Protein AF-A0A953MPX4-F1 (afdb_monomer)

pLDDT: mean 93.19, std 7.02, range [49.5, 97.69]

Nearest PDB structures (foldseek):
  7xad-assembly1_C  TM=4.394E-01  e=4.307E+00  chemical production metagenome
  3onl-assembly1_C  TM=4.499E-01  e=8.367E+00  Saccharomyces cerevisiae

Mean predicted aligned error: 4.02 Å

Radius of gyration: 15.83 Å; Cα contacts (8 Å, |Δi|>4): 18; chains: 1; bounding box: 38×25×44 Å

Secondary structure (DSSP, 8-state):
-HHHHHHHHHHHHHHHHHHHHHHHHHS-TTTHHHHHHHHHHHHHHHHHHHHHHHHHHHHHHHHHHHHHHHHHHHHHHHHHHHTSPP--

Sequence (88 aa):
IIFTIVIWTFGEMIFFPASAALAAELAPTKRRGEYMGYFQMIFSGSFALGPWLGTIVYQNYGAVILWTGCFFAGLISLVGVLNIPEKN

Structure (mmCIF, N/CA/C/O backbone):
data_AF-A0A953MPX4-F1
#
_entry.id   AF-A0A953MPX4-F1
#
loop_
_atom_site.group_PDB
_atom_site.id
_atom_site.type_symbol
_atom_site.label_atom_id
_atom_site.label_alt_id
_atom_site.label_comp_id
_atom_site.label_asym_id
_atom_site.label_entity_id
_atom_site.label_seq_id
_atom_site.pdbx_PDB_ins_code
_atom_site.Cartn_x
_atom_site.Cartn_y
_atom_site.Cartn_z
_atom_site.occupancy
_atom_site.B_iso_or_equiv
_atom_site.auth_seq_id
_atom_site.auth_comp_id
_atom_site.auth_asym_id
_atom_site.auth_atom_id
_atom_site.pdbx_PDB_model_num
ATOM 1 N N . ILE A 1 1 ? -5.159 1.222 -21.939 1.00 87.00 1 ILE A N 1
ATOM 2 C CA . ILE A 1 1 ? -5.322 2.422 -21.079 1.00 87.00 1 ILE A CA 1
ATOM 3 C C . ILE A 1 1 ? -6.743 2.509 -20.528 1.00 87.00 1 ILE A C 1
ATOM 5 O O . ILE A 1 1 ? -6.887 2.241 -19.349 1.00 87.00 1 ILE A O 1
ATOM 9 N N . ILE A 1 2 ? -7.787 2.769 -21.333 1.00 95.75 2 ILE A N 1
ATOM 10 C CA . ILE A 1 2 ? -9.181 2.867 -20.829 1.00 95.75 2 ILE A CA 1
ATOM 11 C C . ILE A 1 2 ? -9.595 1.619 -20.040 1.00 95.75 2 ILE A C 1
ATOM 13 O O . ILE A 1 2 ? -10.037 1.731 -18.906 1.00 95.75 2 ILE A O 1
ATOM 17 N N . PHE A 1 3 ? -9.372 0.429 -20.601 1.00 95.44 3 PHE A N 1
ATOM 18 C CA . PHE A 1 3 ? -9.675 -0.834 -19.922 1.00 95.44 3 PHE A CA 1
ATOM 19 C C . PHE A 1 3 ? -8.957 -0.978 -18.570 1.00 95.44 3 PHE A C 1
ATOM 21 O O . PHE A 1 3 ? -9.570 -1.344 -17.575 1.00 95.44 3 PHE A O 1
ATOM 28 N N . THR A 1 4 ? -7.671 -0.623 -18.518 1.00 92.94 4 THR A N 1
ATOM 29 C CA . THR A 1 4 ? -6.863 -0.645 -17.290 1.00 92.94 4 THR A CA 1
ATOM 30 C C . THR A 1 4 ? -7.402 0.323 -16.239 1.00 92.94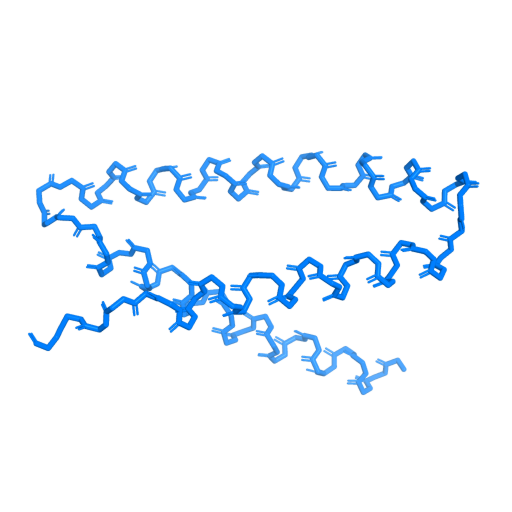 4 THR A C 1
ATOM 32 O O . THR A 1 4 ? -7.482 -0.041 -15.072 1.00 92.94 4 THR A O 1
ATOM 35 N N . ILE A 1 5 ? -7.803 1.529 -16.653 1.00 95.50 5 ILE A N 1
ATOM 36 C CA . ILE A 1 5 ? -8.394 2.534 -15.761 1.00 95.50 5 ILE A CA 1
ATOM 37 C C . ILE A 1 5 ? -9.719 2.018 -15.208 1.00 95.50 5 ILE A C 1
ATOM 39 O O . ILE A 1 5 ? -9.911 2.047 -14.003 1.00 95.50 5 ILE A O 1
ATOM 43 N N . VAL A 1 6 ? -10.596 1.479 -16.061 1.00 97.00 6 VAL A N 1
ATOM 44 C CA . VAL A 1 6 ? -11.879 0.908 -15.627 1.00 97.00 6 VAL A CA 1
ATOM 45 C C . VAL A 1 6 ? -11.657 -0.192 -14.590 1.00 97.00 6 VAL A C 1
ATOM 47 O O . VAL A 1 6 ? -12.251 -0.137 -13.518 1.00 97.00 6 VAL A O 1
ATOM 50 N N . ILE A 1 7 ? -10.769 -1.152 -14.867 1.00 95.31 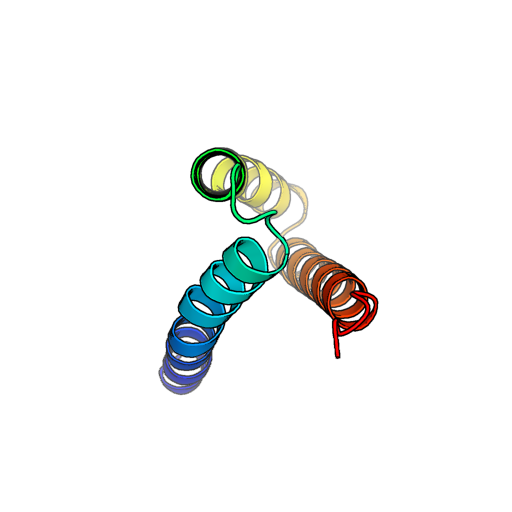7 ILE A N 1
ATOM 51 C CA . ILE A 1 7 ? -10.455 -2.226 -13.914 1.00 95.31 7 ILE A CA 1
ATOM 52 C C . ILE A 1 7 ? -9.964 -1.653 -12.587 1.00 95.31 7 ILE A C 1
ATOM 54 O O . ILE A 1 7 ? -10.454 -2.053 -11.533 1.00 95.31 7 ILE A O 1
ATOM 58 N N . TRP A 1 8 ? -9.005 -0.727 -12.631 1.00 92.69 8 TRP A N 1
ATOM 59 C CA . TRP A 1 8 ? -8.407 -0.196 -11.415 1.00 92.69 8 TRP A CA 1
ATOM 60 C C . TRP A 1 8 ? -9.406 0.637 -10.604 1.00 92.69 8 TRP A C 1
ATOM 62 O O . TRP A 1 8 ? -9.550 0.398 -9.412 1.00 92.69 8 TRP A O 1
ATOM 72 N N . THR A 1 9 ? -10.183 1.512 -11.246 1.00 95.50 9 THR A N 1
ATOM 73 C CA . THR A 1 9 ? -11.187 2.352 -10.579 1.00 95.50 9 THR A CA 1
ATOM 74 C C . THR A 1 9 ? -12.297 1.530 -9.930 1.00 95.50 9 THR A C 1
ATOM 76 O O . THR A 1 9 ? -12.620 1.755 -8.766 1.00 95.50 9 THR A O 1
ATOM 79 N N . PHE A 1 10 ? -12.874 0.553 -10.637 1.00 96.62 10 PHE A N 1
ATOM 80 C CA . PHE A 1 10 ? -13.881 -0.324 -10.029 1.00 96.62 10 PHE A CA 1
ATOM 81 C C . PHE A 1 10 ? -13.278 -1.172 -8.905 1.00 96.62 10 PHE A C 1
ATOM 83 O O . PHE A 1 10 ? -13.917 -1.359 -7.870 1.00 96.62 10 PHE A O 1
ATOM 90 N N . GLY A 1 11 ? -12.038 -1.639 -9.078 1.00 93.62 11 GLY A N 1
ATOM 91 C CA . GLY A 1 11 ? -11.295 -2.334 -8.031 1.00 93.62 11 GLY A CA 1
ATOM 92 C C . GLY A 1 11 ? -11.156 -1.488 -6.765 1.00 93.62 11 GLY A C 1
ATOM 93 O O . GLY A 1 11 ? -11.489 -1.958 -5.682 1.00 93.62 11 GLY A O 1
ATOM 94 N N . GLU A 1 12 ? -10.746 -0.226 -6.894 1.00 94.50 12 GLU A N 1
ATOM 95 C CA . GLU A 1 12 ? -10.630 0.715 -5.774 1.00 94.50 12 GLU A CA 1
ATOM 96 C C . GLU A 1 12 ? -11.981 0.988 -5.104 1.00 94.50 12 GLU A C 1
ATOM 98 O O . GLU A 1 12 ? -12.081 0.933 -3.877 1.00 94.50 12 GLU A O 1
ATOM 103 N N . MET A 1 13 ? -13.035 1.219 -5.892 1.00 96.50 13 MET A N 1
ATOM 104 C CA . MET A 1 13 ? -14.388 1.469 -5.380 1.00 96.50 13 MET A CA 1
ATOM 105 C C . MET A 1 13 ? -14.935 0.312 -4.541 1.00 96.50 13 MET A C 1
ATOM 107 O O . MET A 1 13 ? -15.725 0.550 -3.633 1.00 96.50 13 MET A O 1
ATOM 111 N N . ILE A 1 14 ? -14.524 -0.924 -4.824 1.00 94.56 14 ILE A N 1
ATOM 112 C CA . ILE A 1 14 ? -14.893 -2.101 -4.030 1.00 94.56 14 ILE A CA 1
ATOM 113 C C . ILE A 1 14 ? -13.946 -2.250 -2.831 1.00 94.56 14 ILE A C 1
ATOM 115 O O . ILE A 1 14 ? -14.388 -2.467 -1.703 1.00 94.56 14 ILE A O 1
ATOM 119 N N . PHE A 1 15 ? -12.641 -2.107 -3.061 1.00 92.69 15 PHE A N 1
ATOM 120 C CA . PHE A 1 15 ? -11.598 -2.366 -2.072 1.00 92.69 15 PHE A CA 1
ATOM 121 C C . PHE A 1 15 ? -11.631 -1.398 -0.881 1.00 92.69 15 PHE A C 1
ATOM 123 O O . PHE A 1 15 ? -11.532 -1.829 0.270 1.00 92.69 15 PHE A O 1
ATOM 130 N N . PHE A 1 16 ? -11.788 -0.096 -1.124 1.00 93.25 16 PHE A N 1
ATOM 131 C CA . PHE A 1 16 ? -11.766 0.913 -0.061 1.00 93.25 16 PHE A CA 1
ATOM 132 C C . PHE A 1 16 ? -12.890 0.751 0.977 1.00 93.25 16 PHE A C 1
ATOM 134 O O . PHE A 1 16 ? -12.575 0.662 2.166 1.00 93.25 16 PHE A O 1
ATOM 141 N N . PRO A 1 17 ? -14.181 0.672 0.600 1.00 93.94 17 PRO A N 1
ATOM 142 C CA . PRO A 1 17 ? -15.240 0.477 1.586 1.00 93.94 17 PRO A CA 1
ATOM 143 C C . PRO A 1 17 ? -15.167 -0.902 2.252 1.00 93.94 17 PRO A C 1
ATOM 145 O O . PRO A 1 17 ? -15.381 -0.991 3.460 1.00 93.94 17 PRO A O 1
ATOM 148 N N . ALA A 1 18 ? -14.814 -1.961 1.511 1.00 93.12 18 ALA A N 1
ATOM 149 C CA . ALA A 1 18 ? -14.700 -3.309 2.070 1.00 93.12 18 ALA A CA 1
ATOM 150 C C . ALA A 1 18 ? -13.583 -3.414 3.122 1.00 93.12 18 ALA A C 1
ATOM 152 O O . ALA A 1 18 ? -13.797 -3.968 4.198 1.00 93.12 18 ALA A O 1
ATOM 153 N N . SER A 1 19 ? -12.407 -2.839 2.851 1.00 93.25 19 SER A N 1
ATOM 154 C CA . SER A 1 19 ? -11.282 -2.841 3.798 1.00 93.25 19 SER A CA 1
ATOM 155 C C . SER A 1 19 ? -11.587 -2.048 5.073 1.00 93.25 19 SER A C 1
ATOM 157 O O . SER A 1 19 ? -11.283 -2.514 6.172 1.00 93.25 19 SER A O 1
ATOM 159 N N . ALA A 1 20 ? -12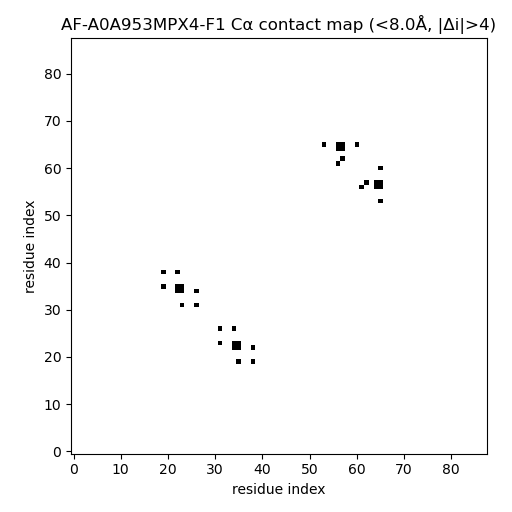.244 -0.891 4.950 1.00 93.38 20 ALA A N 1
ATOM 160 C CA . ALA A 1 20 ? -12.668 -0.095 6.098 1.00 93.38 20 ALA A CA 1
ATOM 161 C C . ALA A 1 20 ? -13.735 -0.812 6.948 1.00 93.38 20 ALA A C 1
ATOM 163 O O . ALA A 1 20 ? -13.662 -0.782 8.178 1.00 93.38 20 ALA A O 1
ATOM 164 N N . ALA A 1 21 ? -14.702 -1.482 6.310 1.00 92.75 21 ALA A N 1
ATOM 165 C CA . ALA A 1 21 ? -15.720 -2.274 7.000 1.00 92.75 21 ALA A CA 1
ATOM 166 C C . ALA A 1 21 ? -15.095 -3.450 7.765 1.00 92.75 21 ALA A C 1
ATOM 168 O O . ALA A 1 21 ? -15.330 -3.590 8.965 1.00 92.75 21 ALA A O 1
ATOM 169 N N . LEU A 1 22 ? -14.217 -4.216 7.111 1.00 91.75 22 LEU A N 1
ATOM 170 C CA . LEU A 1 22 ? -13.498 -5.334 7.724 1.00 91.75 22 LEU A CA 1
ATOM 171 C C . LEU A 1 22 ? -12.694 -4.889 8.957 1.00 91.75 22 LEU A C 1
ATOM 173 O O . LEU A 1 22 ? -12.749 -5.527 10.008 1.00 91.75 22 LEU A O 1
ATOM 177 N N . ALA A 1 23 ? -11.985 -3.759 8.865 1.00 91.94 23 ALA A N 1
ATOM 178 C CA . ALA A 1 23 ? -11.240 -3.201 9.993 1.00 91.94 23 ALA A CA 1
ATOM 179 C C . ALA A 1 23 ? -12.156 -2.828 11.177 1.00 91.94 23 ALA A C 1
ATOM 181 O O . ALA A 1 23 ? -11.803 -3.057 12.337 1.00 91.94 23 ALA A O 1
ATOM 182 N N . ALA A 1 24 ? -13.345 -2.285 10.901 1.00 92.12 24 ALA A N 1
ATOM 183 C CA . ALA A 1 24 ? -14.322 -1.917 11.923 1.00 92.12 24 ALA A CA 1
ATOM 184 C C . ALA A 1 24 ? -15.029 -3.131 12.559 1.00 92.12 24 ALA A C 1
ATOM 186 O O . ALA A 1 24 ? -15.385 -3.086 13.744 1.00 92.12 24 ALA A O 1
ATOM 187 N N . GLU A 1 25 ? -15.237 -4.204 11.795 1.00 91.12 25 GLU A N 1
ATOM 188 C CA . GLU A 1 25 ? -15.843 -5.459 12.259 1.00 91.12 25 GLU A CA 1
ATOM 189 C C . GLU A 1 25 ? -14.902 -6.267 13.152 1.00 91.12 25 GLU A C 1
ATOM 191 O O . GLU A 1 25 ? -15.323 -6.761 14.201 1.00 91.12 25 GLU A O 1
ATOM 196 N N . LEU A 1 26 ? -13.619 -6.331 12.789 1.00 89.25 26 LEU A N 1
ATOM 197 C CA . LEU A 1 26 ? -12.576 -6.970 13.596 1.00 89.25 26 LEU A CA 1
ATOM 198 C C . LEU A 1 26 ? -12.347 -6.249 14.932 1.00 89.25 26 LEU A C 1
ATOM 200 O O . LEU A 1 26 ? -11.905 -6.854 15.912 1.00 89.25 26 LEU A O 1
ATOM 204 N N . ALA A 1 27 ? -12.650 -4.953 14.991 1.00 89.56 27 ALA A N 1
ATOM 205 C CA . ALA A 1 27 ? -12.414 -4.141 16.168 1.00 89.56 27 ALA A CA 1
ATOM 206 C C . ALA A 1 27 ? -13.449 -4.398 17.2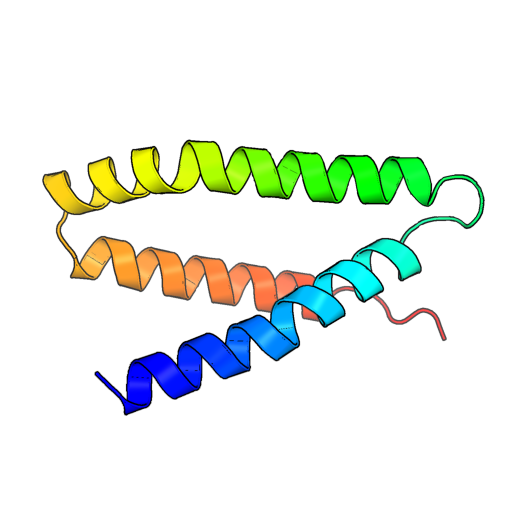90 1.00 89.56 27 ALA A C 1
ATOM 208 O O . ALA A 1 27 ? -14.664 -4.330 17.063 1.00 89.56 27 ALA A O 1
ATOM 209 N N . PRO A 1 28 ? -13.007 -4.592 18.551 1.00 88.38 28 PRO A N 1
ATOM 210 C CA . PRO A 1 28 ? -13.903 -4.681 19.702 1.00 88.38 28 PRO A CA 1
ATOM 211 C C . PRO A 1 28 ? -14.766 -3.421 19.848 1.00 88.38 28 PRO A C 1
ATOM 213 O O . PRO A 1 28 ? -14.257 -2.307 19.727 1.00 88.38 28 PRO A O 1
ATOM 216 N N . THR A 1 29 ? -16.045 -3.570 20.210 1.00 87.50 29 THR A N 1
ATOM 217 C CA . THR A 1 29 ? -17.036 -2.472 20.236 1.00 87.50 29 THR A CA 1
ATOM 218 C C . THR A 1 29 ? -16.563 -1.222 20.987 1.00 87.50 29 THR A C 1
ATOM 220 O O . THR A 1 29 ? -16.800 -0.108 20.535 1.00 87.50 29 THR A O 1
ATOM 223 N N . LYS A 1 30 ? -15.843 -1.390 22.106 1.00 91.00 30 LYS A N 1
ATOM 224 C CA . LYS A 1 30 ? -15.330 -0.279 22.931 1.00 91.00 30 LYS A CA 1
ATOM 225 C C . LYS A 1 30 ? -14.063 0.397 22.382 1.00 91.00 30 LYS A C 1
ATOM 227 O O . LYS A 1 30 ? -13.715 1.470 22.856 1.00 91.00 30 LYS A O 1
ATOM 232 N N . ARG A 1 31 ? -13.362 -0.220 21.423 1.00 92.00 31 ARG A N 1
ATOM 233 C CA . ARG A 1 31 ? -12.062 0.240 20.888 1.00 92.00 31 ARG A CA 1
ATOM 234 C C . ARG A 1 31 ? -12.080 0.466 19.372 1.00 92.00 31 ARG A C 1
ATOM 236 O O . ARG A 1 31 ? -11.029 0.662 18.774 1.00 92.00 31 ARG A O 1
ATOM 243 N N . ARG A 1 32 ? -13.260 0.494 18.739 1.00 91.44 32 ARG A N 1
ATOM 244 C CA . ARG A 1 32 ? -13.406 0.733 17.289 1.00 91.44 32 ARG A CA 1
ATOM 245 C C . ARG A 1 32 ? -12.700 2.001 16.810 1.00 91.44 32 ARG A C 1
ATOM 247 O O . ARG A 1 32 ? -12.029 1.962 15.787 1.00 91.44 32 ARG A O 1
ATOM 254 N N . GLY A 1 33 ? -12.799 3.095 17.568 1.00 93.25 33 GLY A N 1
ATOM 255 C CA . GLY A 1 33 ? -12.125 4.352 17.223 1.00 93.25 33 GLY A CA 1
ATOM 256 C C . GLY A 1 33 ? -10.597 4.233 17.187 1.00 93.25 33 GLY A C 1
ATOM 257 O O . GLY A 1 33 ? -9.965 4.771 16.286 1.00 93.25 33 GLY A O 1
ATOM 258 N N . GLU A 1 34 ? -10.010 3.474 18.115 1.00 94.31 34 GLU A N 1
ATOM 259 C CA . GLU A 1 34 ? -8.563 3.221 18.171 1.00 94.31 34 GLU A CA 1
ATOM 260 C C . GLU A 1 34 ? -8.098 2.386 16.967 1.00 94.31 34 GLU A C 1
ATOM 262 O O . GLU A 1 34 ? -7.132 2.746 16.300 1.00 94.31 34 GLU A O 1
ATOM 267 N N . TYR A 1 35 ? -8.837 1.326 16.624 1.00 94.50 35 TYR A N 1
ATOM 268 C CA . TYR A 1 35 ? -8.541 0.468 15.469 1.00 94.50 35 TYR A CA 1
ATOM 269 C C . TYR A 1 35 ? -8.652 1.221 14.140 1.00 94.50 35 TYR A C 1
ATOM 271 O O . TYR A 1 35 ? -7.774 1.095 13.289 1.00 94.50 35 TYR A O 1
ATOM 279 N N . MET A 1 36 ? -9.687 2.051 13.975 1.00 95.62 36 MET A N 1
ATOM 280 C CA . MET A 1 36 ? -9.817 2.906 12.791 1.00 95.62 36 MET A CA 1
ATOM 281 C C . MET A 1 36 ? -8.715 3.972 12.739 1.00 95.62 36 MET A C 1
ATOM 283 O O . MET A 1 36 ? -8.232 4.301 11.658 1.00 95.62 36 MET A O 1
ATOM 287 N N . GLY A 1 37 ? -8.257 4.464 13.895 1.00 96.06 37 GLY A N 1
ATOM 288 C CA . GLY A 1 37 ? -7.071 5.314 13.990 1.00 96.06 37 GLY A CA 1
ATOM 289 C C . GLY A 1 37 ? -5.810 4.612 13.479 1.00 96.06 37 GLY A C 1
ATOM 290 O O . GLY A 1 37 ? -5.089 5.174 12.655 1.00 96.06 37 GLY A O 1
ATOM 291 N N . TYR A 1 38 ? -5.572 3.363 13.892 1.00 95.69 38 TYR A N 1
ATOM 292 C CA . TYR A 1 38 ? -4.453 2.563 13.383 1.00 95.69 38 TYR A CA 1
ATOM 293 C C . TYR A 1 38 ? -4.566 2.275 11.886 1.00 95.69 38 TYR A C 1
ATOM 295 O O . TYR A 1 38 ? -3.572 2.412 11.174 1.00 95.69 38 TYR A O 1
ATOM 303 N N . PHE A 1 39 ? -5.761 1.941 11.395 1.00 95.00 39 PHE A N 1
ATOM 304 C CA . PHE A 1 39 ? -6.011 1.751 9.966 1.00 95.00 39 PHE A CA 1
ATOM 305 C C . PHE A 1 39 ? -5.597 2.993 9.162 1.00 95.00 39 PHE A C 1
ATOM 307 O O . PHE A 1 39 ? -4.811 2.887 8.220 1.00 95.00 39 PHE A O 1
ATOM 314 N N . GLN A 1 40 ? -6.020 4.185 9.595 1.00 96.50 40 GLN A N 1
ATOM 315 C CA . GLN A 1 40 ? -5.665 5.435 8.919 1.00 96.50 40 GLN A CA 1
ATOM 316 C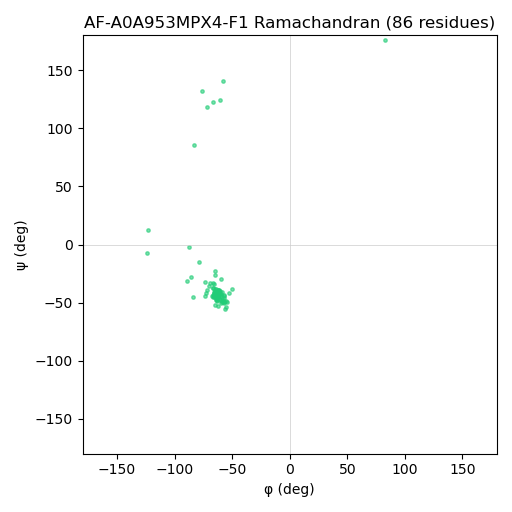 C . GLN A 1 40 ? -4.185 5.803 9.055 1.00 96.50 40 GLN A C 1
ATOM 318 O O . GLN A 1 40 ? -3.602 6.358 8.119 1.00 96.50 40 GLN A O 1
ATOM 323 N N . MET A 1 41 ? -3.549 5.467 10.179 1.00 97.44 41 MET A N 1
ATOM 324 C CA . MET A 1 41 ? -2.111 5.660 10.370 1.00 97.44 41 MET A CA 1
ATOM 325 C C . MET A 1 41 ? -1.303 4.808 9.385 1.00 97.44 41 MET A C 1
ATOM 327 O O . MET A 1 41 ? -0.398 5.322 8.729 1.00 97.44 41 MET A O 1
ATOM 331 N N . ILE A 1 42 ? -1.653 3.526 9.236 1.00 95.88 42 ILE A N 1
ATOM 332 C CA . ILE A 1 42 ? -1.002 2.615 8.284 1.00 95.88 42 ILE A CA 1
ATOM 333 C C . ILE A 1 42 ? -1.256 3.073 6.848 1.00 95.88 42 ILE A C 1
ATOM 335 O O . ILE A 1 42 ? -0.325 3.092 6.042 1.00 95.88 42 ILE A O 1
ATOM 339 N N . PHE A 1 43 ? -2.486 3.483 6.530 1.00 95.62 43 PHE A N 1
ATOM 340 C CA . PHE A 1 43 ? -2.831 4.000 5.208 1.00 95.62 43 PHE A CA 1
ATOM 341 C C . PHE A 1 43 ? -1.984 5.228 4.843 1.00 95.62 43 PHE A C 1
ATOM 343 O O . PHE A 1 43 ? -1.334 5.253 3.798 1.00 95.62 43 PHE A O 1
ATOM 350 N N . SER A 1 44 ? -1.904 6.202 5.752 1.00 97.12 44 SER A N 1
ATOM 351 C CA . SER A 1 44 ? -1.102 7.419 5.577 1.00 97.12 44 SER A CA 1
ATOM 352 C C . SER A 1 44 ? 0.391 7.106 5.461 1.00 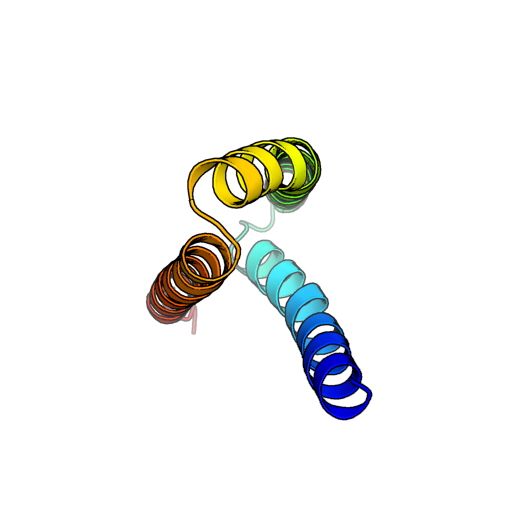97.12 44 SER A C 1
ATOM 354 O O . SER A 1 44 ? 1.074 7.639 4.587 1.00 97.12 44 SER A O 1
ATOM 356 N N . GLY A 1 45 ? 0.899 6.197 6.299 1.00 97.62 45 GLY A N 1
ATOM 357 C CA . GLY A 1 45 ? 2.288 5.740 6.237 1.00 97.62 45 GLY A CA 1
ATOM 358 C C . GLY A 1 45 ? 2.620 5.053 4.911 1.00 97.62 45 GLY A C 1
ATOM 359 O O . GLY A 1 45 ? 3.671 5.309 4.326 1.00 97.62 45 GLY A O 1
ATOM 360 N N . SER A 1 46 ? 1.696 4.247 4.388 1.00 95.19 46 SER A N 1
ATOM 361 C CA . SER A 1 46 ? 1.839 3.583 3.088 1.00 95.19 46 SER A CA 1
ATOM 362 C C . SER A 1 46 ? 1.861 4.593 1.940 1.00 95.19 46 SER A C 1
ATOM 364 O O . SER A 1 46 ? 2.697 4.483 1.047 1.00 95.19 46 SER A O 1
ATOM 366 N N . PHE A 1 47 ? 1.006 5.619 1.989 1.00 95.50 47 PHE A N 1
ATOM 367 C CA . PHE A 1 47 ? 0.995 6.708 1.006 1.00 95.50 47 PHE A CA 1
ATOM 368 C C . PHE A 1 47 ? 2.271 7.559 1.040 1.00 95.50 47 PHE A C 1
ATOM 370 O O . PHE A 1 47 ? 2.725 8.021 -0.004 1.00 95.50 47 PHE A O 1
ATOM 377 N N . ALA A 1 48 ? 2.873 7.743 2.218 1.00 96.94 48 ALA A N 1
ATOM 378 C CA . ALA A 1 48 ? 4.127 8.476 2.367 1.00 96.94 48 ALA A CA 1
ATOM 379 C C . ALA A 1 48 ? 5.340 7.676 1.858 1.00 96.94 48 ALA A C 1
ATOM 381 O O . ALA A 1 48 ? 6.193 8.215 1.154 1.00 96.94 48 ALA A O 1
ATOM 382 N N . LEU A 1 49 ? 5.422 6.386 2.200 1.00 97.06 49 LEU A N 1
ATOM 383 C CA . LEU A 1 49 ? 6.577 5.541 1.876 1.00 97.06 49 LEU A CA 1
ATOM 384 C C . LEU A 1 49 ? 6.498 4.907 0.481 1.00 97.06 49 LEU A C 1
ATOM 386 O O . LEU A 1 49 ? 7.533 4.646 -0.132 1.00 97.06 49 LEU A O 1
ATOM 390 N N . GLY A 1 50 ? 5.289 4.675 -0.031 1.00 95.69 50 GLY A N 1
ATOM 391 C CA . GLY A 1 50 ? 5.037 3.987 -1.296 1.00 95.69 50 GLY A CA 1
ATOM 392 C C . GLY A 1 50 ? 5.753 4.617 -2.494 1.00 95.69 50 GLY A C 1
ATOM 393 O O . GLY A 1 50 ? 6.507 3.910 -3.164 1.00 95.69 50 GLY A O 1
ATOM 394 N N . PRO A 1 51 ? 5.603 5.932 -2.757 1.00 96.19 51 PRO A N 1
ATOM 395 C CA . PRO A 1 51 ? 6.285 6.593 -3.867 1.00 96.19 51 PRO A CA 1
ATOM 396 C C . PRO A 1 51 ? 7.807 6.549 -3.743 1.00 96.19 51 PRO A C 1
ATOM 398 O O . PRO A 1 51 ? 8.493 6.338 -4.741 1.00 96.19 51 PRO A O 1
ATOM 401 N N . TRP A 1 52 ? 8.346 6.715 -2.532 1.00 96.50 52 TRP A N 1
ATOM 402 C CA . TRP A 1 52 ? 9.789 6.696 -2.301 1.00 96.50 52 TRP A CA 1
ATOM 403 C C . TRP A 1 52 ? 10.387 5.316 -2.601 1.00 96.50 52 TRP A C 1
ATOM 405 O O . TRP A 1 52 ? 11.291 5.204 -3.431 1.00 96.50 52 TRP A O 1
ATOM 415 N N . LEU A 1 53 ? 9.824 4.256 -2.013 1.00 96.50 53 LEU A N 1
ATOM 416 C CA . LEU A 1 53 ? 10.256 2.878 -2.263 1.00 96.50 53 LEU A CA 1
ATOM 417 C C . LEU A 1 53 ? 10.023 2.465 -3.721 1.00 96.50 53 LEU A C 1
ATOM 419 O O . LEU A 1 53 ? 10.915 1.907 -4.358 1.00 96.50 53 LEU A O 1
ATOM 423 N N . GLY A 1 54 ? 8.851 2.785 -4.272 1.00 96.31 54 GLY A N 1
ATOM 424 C CA . GLY A 1 54 ? 8.500 2.475 -5.654 1.00 96.31 54 GLY A CA 1
ATOM 425 C C . GLY A 1 54 ? 9.442 3.142 -6.654 1.00 96.31 54 GLY A C 1
ATOM 426 O O . GLY A 1 54 ? 9.891 2.492 -7.594 1.00 96.31 54 GLY A O 1
ATOM 427 N N . THR A 1 55 ? 9.816 4.402 -6.416 1.00 96.94 55 THR A N 1
ATOM 428 C CA . THR A 1 55 ? 10.761 5.136 -7.271 1.00 96.94 55 THR A CA 1
ATOM 429 C C . THR A 1 55 ? 12.162 4.537 -7.203 1.00 96.94 55 THR A C 1
ATOM 431 O O . THR A 1 55 ? 12.777 4.338 -8.248 1.00 96.94 55 THR A O 1
ATOM 434 N N . ILE A 1 56 ? 12.658 4.189 -6.008 1.00 97.62 56 ILE A N 1
ATOM 435 C CA . ILE A 1 56 ? 13.967 3.533 -5.849 1.00 97.62 56 ILE A CA 1
ATOM 436 C C . ILE A 1 56 ? 14.004 2.215 -6.627 1.00 97.62 56 ILE A C 1
ATOM 438 O O . ILE A 1 56 ? 14.962 1.957 -7.359 1.00 97.62 56 ILE A O 1
ATOM 442 N N . VAL A 1 57 ? 12.965 1.384 -6.503 1.00 97.56 57 VAL A N 1
ATOM 443 C CA . VAL A 1 57 ? 12.901 0.104 -7.220 1.00 97.56 57 VAL A CA 1
ATOM 444 C C . VAL A 1 57 ? 12.807 0.336 -8.726 1.00 97.56 57 VAL A C 1
ATOM 446 O O . VAL A 1 57 ? 13.547 -0.284 -9.486 1.00 97.56 57 VAL A O 1
ATOM 449 N N . TYR A 1 58 ? 11.962 1.272 -9.160 1.00 97.69 58 TYR A N 1
ATOM 450 C CA . TYR A 1 58 ? 11.796 1.601 -10.572 1.00 97.69 58 TYR A CA 1
ATOM 451 C C . TYR A 1 58 ? 13.100 2.074 -11.221 1.00 97.69 58 TYR A C 1
ATOM 453 O O . TYR A 1 58 ? 13.433 1.635 -12.318 1.00 97.69 58 TYR A O 1
ATOM 461 N N . GLN A 1 59 ? 13.850 2.951 -10.550 1.00 97.62 59 GLN A N 1
ATOM 462 C CA . GLN A 1 59 ? 15.080 3.532 -11.089 1.00 97.62 59 GLN A CA 1
ATOM 463 C C . GLN A 1 59 ? 16.233 2.526 -11.160 1.00 97.62 59 GLN A C 1
ATOM 465 O O . GLN A 1 59 ? 16.983 2.543 -12.131 1.00 97.62 59 GLN A O 1
ATOM 470 N N . ASN A 1 60 ? 16.377 1.652 -10.159 1.00 97.62 60 ASN A N 1
ATOM 471 C CA . ASN A 1 60 ? 17.508 0.719 -10.087 1.00 97.62 60 ASN A CA 1
ATOM 472 C C . ASN A 1 60 ? 17.244 -0.619 -10.794 1.00 97.62 60 ASN A C 1
ATOM 474 O O . ASN A 1 60 ? 18.175 -1.230 -11.312 1.00 97.62 60 ASN A O 1
ATOM 478 N N . TYR A 1 61 ? 15.991 -1.083 -10.815 1.00 96.25 61 TYR A N 1
ATOM 479 C CA . TYR A 1 61 ? 15.620 -2.430 -11.271 1.00 96.25 61 TYR A CA 1
ATOM 480 C C . TYR A 1 61 ? 14.571 -2.430 -12.398 1.00 96.25 61 TYR A C 1
ATOM 482 O O . TYR A 1 61 ? 14.289 -3.472 -12.990 1.00 96.25 61 TYR A O 1
ATOM 490 N N . GLY A 1 62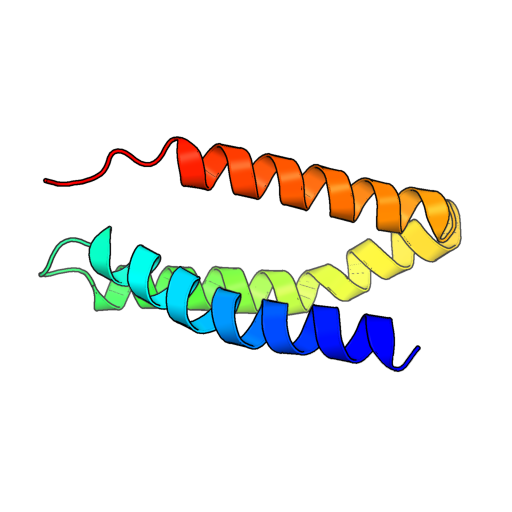 ? 14.009 -1.268 -12.738 1.00 96.56 62 GLY A N 1
ATOM 491 C CA . GLY A 1 62 ? 13.063 -1.109 -13.838 1.00 96.56 62 GLY A CA 1
ATOM 492 C C . GLY A 1 62 ? 11.612 -1.466 -13.497 1.00 96.56 62 GLY A C 1
ATOM 493 O O . GLY A 1 62 ? 11.268 -1.933 -12.410 1.00 96.56 62 GLY A O 1
ATOM 494 N N . ALA A 1 63 ? 10.736 -1.240 -14.479 1.00 96.00 63 ALA A N 1
ATOM 495 C CA . ALA A 1 63 ? 9.288 -1.368 -14.323 1.00 96.00 63 ALA A CA 1
ATOM 496 C C . ALA A 1 63 ? 8.829 -2.807 -14.042 1.00 96.00 63 ALA A C 1
ATOM 498 O O . ALA A 1 63 ? 7.937 -3.016 -13.225 1.00 96.00 63 ALA A O 1
ATOM 499 N N . VAL A 1 64 ? 9.428 -3.798 -14.714 1.00 97.25 64 VAL A N 1
ATOM 500 C CA . VAL A 1 64 ? 8.992 -5.202 -14.610 1.00 97.25 64 VAL A CA 1
ATOM 501 C C . VAL A 1 64 ? 9.102 -5.685 -13.167 1.00 97.25 64 VAL A C 1
ATOM 503 O O . 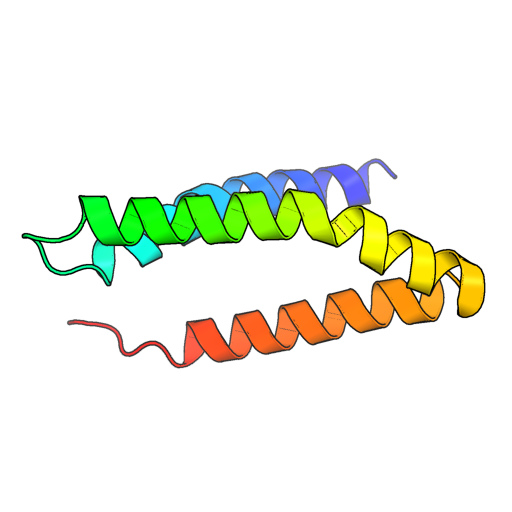VAL A 1 64 ? 8.116 -6.170 -12.624 1.00 97.25 64 VAL A O 1
ATOM 506 N N . ILE A 1 65 ? 10.258 -5.472 -12.529 1.00 96.81 65 ILE A N 1
ATOM 507 C CA . ILE A 1 65 ? 10.513 -5.910 -11.151 1.00 96.81 65 ILE A CA 1
ATOM 508 C C . ILE A 1 65 ? 9.562 -5.215 -10.170 1.00 96.81 65 ILE A C 1
ATOM 510 O O . ILE A 1 65 ? 8.965 -5.891 -9.329 1.00 96.81 65 ILE A O 1
ATOM 514 N N . LEU A 1 66 ? 9.353 -3.899 -10.318 1.00 97.06 66 LEU A N 1
ATOM 515 C CA . LEU A 1 66 ? 8.416 -3.140 -9.484 1.00 97.06 66 LEU A CA 1
ATOM 516 C C . LEU A 1 66 ? 7.005 -3.739 -9.538 1.00 97.06 66 LEU A C 1
ATOM 518 O O . LEU A 1 66 ? 6.441 -4.098 -8.505 1.00 97.06 66 LEU A O 1
ATOM 522 N N . TRP A 1 67 ? 6.445 -3.874 -10.741 1.00 95.50 67 TRP A N 1
ATOM 523 C CA . TRP A 1 67 ? 5.063 -4.318 -10.906 1.00 95.50 67 TRP A CA 1
ATOM 524 C C . TRP A 1 67 ? 4.874 -5.791 -10.535 1.00 95.50 67 TRP A C 1
ATOM 526 O O . TRP A 1 67 ? 3.859 -6.130 -9.927 1.00 95.50 67 TRP A O 1
ATOM 536 N N . THR A 1 68 ? 5.855 -6.664 -10.806 1.00 97.00 68 THR A N 1
ATOM 537 C CA . THR A 1 68 ? 5.812 -8.049 -10.306 1.00 97.00 68 THR A CA 1
ATOM 538 C C . THR A 1 68 ? 5.859 -8.100 -8.781 1.00 97.00 68 THR A C 1
ATOM 540 O O . THR A 1 68 ? 5.135 -8.887 -8.177 1.00 97.00 68 THR A O 1
ATOM 543 N N . GLY A 1 69 ? 6.643 -7.226 -8.141 1.00 96.56 69 GLY A N 1
ATOM 544 C CA . GLY A 1 69 ? 6.681 -7.107 -6.685 1.00 96.56 69 GLY A CA 1
ATOM 545 C C . GLY A 1 69 ? 5.331 -6.677 -6.107 1.00 96.56 69 GLY A C 1
ATOM 546 O O . GLY A 1 69 ? 4.837 -7.305 -5.172 1.00 96.56 69 GLY A O 1
ATOM 547 N N . CYS A 1 70 ? 4.687 -5.670 -6.709 1.00 95.25 70 CYS A N 1
ATOM 548 C CA . CYS A 1 70 ? 3.334 -5.249 -6.336 1.00 95.25 70 CYS A CA 1
ATOM 549 C C . CYS A 1 70 ? 2.312 -6.386 -6.481 1.00 95.25 70 CYS A C 1
ATOM 551 O O . CYS A 1 70 ? 1.466 -6.561 -5.606 1.00 95.25 70 CYS A O 1
ATOM 553 N N . PHE A 1 71 ? 2.411 -7.185 -7.548 1.00 96.12 71 PHE A N 1
ATOM 554 C CA . PHE A 1 71 ? 1.540 -8.342 -7.755 1.00 96.12 71 PHE A CA 1
ATOM 555 C C . PHE A 1 71 ? 1.681 -9.376 -6.628 1.00 96.12 71 PHE A C 1
ATOM 557 O O . PHE A 1 71 ? 0.679 -9.784 -6.040 1.00 96.12 71 PHE A O 1
ATOM 564 N N . PHE A 1 72 ? 2.910 -9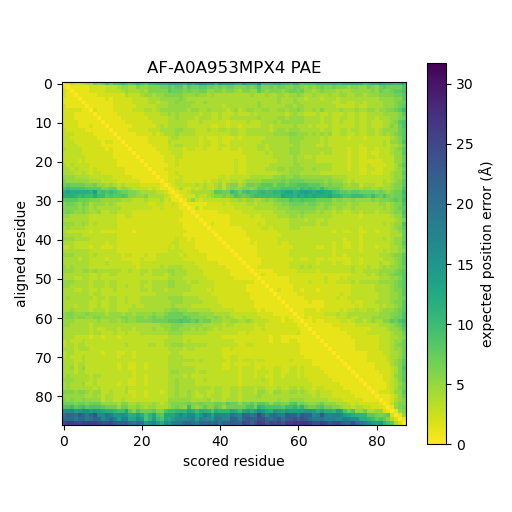.748 -6.255 1.00 97.50 72 PHE A N 1
ATOM 565 C CA . PHE A 1 72 ? 3.138 -10.680 -5.145 1.00 97.50 72 PHE A CA 1
ATOM 566 C C . PHE A 1 72 ? 2.724 -10.104 -3.786 1.00 97.50 72 PHE A C 1
ATOM 568 O O . PHE A 1 72 ? 2.144 -10.827 -2.979 1.00 97.50 72 PHE A O 1
ATOM 575 N N . ALA A 1 73 ? 2.946 -8.811 -3.536 1.00 95.25 73 ALA A N 1
ATOM 576 C CA . ALA A 1 73 ? 2.458 -8.153 -2.323 1.00 95.25 73 ALA A CA 1
ATOM 577 C C . ALA A 1 73 ? 0.920 -8.201 -2.226 1.00 95.25 73 ALA A C 1
ATOM 579 O O . ALA A 1 73 ? 0.373 -8.483 -1.159 1.00 95.25 73 ALA A O 1
ATOM 580 N N . GLY A 1 74 ? 0.225 -8.011 -3.353 1.00 94.19 74 GLY A N 1
ATOM 581 C CA . GLY A 1 74 ? -1.224 -8.183 -3.451 1.00 94.19 74 GLY A CA 1
ATOM 582 C C . GLY A 1 74 ? -1.677 -9.615 -3.149 1.00 94.19 74 GLY A C 1
ATOM 583 O O . GLY A 1 74 ? -2.629 -9.807 -2.396 1.00 94.19 74 GLY A O 1
ATOM 584 N N . LEU A 1 75 ? -0.964 -10.627 -3.655 1.00 96.19 75 LEU A N 1
ATOM 585 C CA . LEU A 1 75 ? -1.252 -12.032 -3.337 1.00 96.19 75 LEU A CA 1
ATOM 586 C C . LEU A 1 75 ? -1.060 -12.348 -1.848 1.00 96.19 75 LEU A C 1
ATOM 588 O O . LEU A 1 75 ? -1.882 -13.049 -1.264 1.00 96.19 75 LEU A O 1
ATOM 592 N N . ILE A 1 76 ? -0.016 -11.808 -1.216 1.00 96.25 76 ILE A N 1
ATOM 593 C CA . ILE A 1 76 ? 0.204 -11.970 0.229 1.00 96.25 76 ILE A CA 1
ATOM 594 C C . ILE A 1 76 ? -0.952 -11.340 1.015 1.00 96.25 76 ILE A C 1
ATOM 596 O O . ILE A 1 76 ? -1.467 -11.957 1.947 1.00 96.25 76 ILE A O 1
ATOM 600 N N . SER A 1 77 ? -1.399 -10.144 0.620 1.00 92.69 77 SER A N 1
ATOM 601 C CA . SER A 1 77 ? -2.559 -9.488 1.232 1.00 92.69 77 SER A CA 1
ATOM 602 C C . SER A 1 77 ? -3.834 -10.321 1.081 1.00 92.69 77 SER A C 1
ATOM 604 O O . SER A 1 77 ? -4.549 -10.503 2.065 1.00 92.69 77 SER A O 1
ATOM 606 N N . LEU A 1 78 ? -4.079 -10.894 -0.103 1.00 93.06 78 LEU A N 1
ATOM 607 C CA . LEU A 1 78 ? -5.215 -11.784 -0.352 1.00 93.06 78 LEU A CA 1
ATOM 608 C C . LEU A 1 78 ? -5.194 -12.998 0.582 1.00 93.06 78 LEU A C 1
ATOM 610 O O . LEU A 1 78 ? -6.196 -13.292 1.227 1.00 93.06 78 LEU A O 1
ATOM 614 N N . VAL A 1 79 ? -4.049 -13.677 0.696 1.00 95.25 79 VAL A N 1
ATOM 615 C CA . VAL A 1 79 ? -3.896 -14.813 1.616 1.00 95.25 79 VAL A CA 1
ATOM 616 C C . VAL A 1 79 ? -4.154 -14.373 3.057 1.00 95.25 79 VAL A C 1
ATOM 618 O O . VAL A 1 79 ? -4.856 -15.069 3.783 1.00 95.25 79 VAL A O 1
ATOM 621 N N . GLY A 1 80 ? -3.647 -13.210 3.472 1.00 91.38 80 GLY A N 1
ATOM 622 C CA . GLY A 1 80 ? -3.902 -12.661 4.804 1.00 91.38 80 GLY A CA 1
ATOM 623 C C . GLY A 1 80 ? -5.392 -12.473 5.092 1.00 91.38 80 GLY A C 1
ATOM 624 O O . GLY A 1 80 ? -5.860 -12.904 6.140 1.00 91.38 80 GLY A O 1
ATOM 625 N N . VAL A 1 81 ? -6.139 -11.898 4.144 1.00 90.62 81 VAL A N 1
ATOM 626 C CA . VAL A 1 81 ? -7.588 -11.677 4.278 1.00 90.62 81 VAL A CA 1
ATOM 627 C C . VAL A 1 81 ? -8.361 -12.997 4.323 1.00 90.62 81 VAL A C 1
ATOM 629 O O . VAL A 1 81 ? -9.235 -13.151 5.169 1.00 90.62 81 VAL A O 1
ATOM 632 N N . LEU A 1 82 ? -8.013 -13.974 3.479 1.00 90.81 82 LEU A N 1
ATOM 633 C CA . LEU A 1 82 ? -8.677 -15.286 3.449 1.00 90.81 82 LEU A CA 1
ATOM 634 C C . LEU A 1 82 ? -8.485 -16.105 4.734 1.00 90.81 82 LEU A C 1
ATOM 636 O O . LEU A 1 82 ? -9.282 -16.994 5.015 1.00 90.81 82 LEU A O 1
ATOM 640 N N . ASN A 1 83 ? -7.431 -15.831 5.505 1.00 91.75 83 ASN A N 1
ATOM 641 C CA . ASN A 1 83 ? -7.170 -16.510 6.776 1.00 91.75 83 ASN A CA 1
ATOM 642 C C . ASN A 1 83 ? -7.866 -15.849 7.975 1.00 91.75 83 ASN A C 1
ATOM 644 O O . ASN A 1 83 ? -7.728 -16.341 9.096 1.00 91.75 83 ASN A O 1
ATOM 648 N N . ILE A 1 84 ? -8.584 -14.738 7.783 1.00 88.00 84 ILE A N 1
ATOM 649 C CA . ILE A 1 84 ? -9.324 -14.094 8.869 1.00 88.00 84 ILE A CA 1
ATOM 650 C C . ILE A 1 84 ? -10.533 -14.980 9.205 1.00 88.00 84 ILE A C 1
ATOM 652 O O . ILE A 1 84 ? -11.378 -15.193 8.337 1.00 88.00 84 ILE A O 1
ATOM 656 N N . PRO A 1 85 ? -10.639 -15.513 10.438 1.00 77.44 85 PRO A N 1
ATOM 657 C CA . PRO A 1 85 ? -11.762 -16.361 10.806 1.00 77.44 85 PRO A CA 1
ATOM 658 C C . PRO A 1 85 ? -13.050 -15.534 10.825 1.00 77.44 85 PRO A C 1
ATOM 660 O O . PRO A 1 85 ? -13.145 -14.541 11.551 1.00 77.44 85 PRO A O 1
ATOM 663 N N . GLU A 1 86 ? -14.041 -15.952 10.036 1.00 73.12 86 GLU A N 1
ATOM 664 C CA . GLU A 1 86 ? -15.373 -15.352 10.058 1.00 73.12 86 GLU A CA 1
ATOM 665 C C . GLU A 1 86 ? -15.979 -15.510 11.454 1.00 73.12 86 GLU A C 1
ATOM 667 O O . GLU A 1 86 ? -16.075 -16.607 12.014 1.00 73.12 86 GLU A O 1
ATOM 672 N N . LYS A 1 87 ? -16.371 -14.382 12.044 1.00 60.59 87 LYS A N 1
ATOM 673 C CA . LYS A 1 87 ? -17.092 -14.366 13.309 1.00 60.59 87 LYS A CA 1
ATOM 674 C C . LYS A 1 87 ? -18.573 -14.591 12.999 1.00 60.59 87 LYS A C 1
ATOM 676 O O . LYS A 1 87 ? -19.297 -13.620 12.806 1.00 60.59 87 LYS A O 1
ATOM 681 N N . ASN A 1 88 ? -18.964 -15.866 12.894 1.00 49.50 88 ASN A N 1
ATOM 682 C CA . ASN A 1 88 ? -20.369 -16.297 12.837 1.00 49.50 88 ASN A CA 1
ATOM 683 C C . ASN A 1 88 ? -21.191 -15.694 13.983 1.00 49.50 88 ASN A C 1
ATOM 685 O O . ASN A 1 88 ? -20.688 -15.705 15.135 1.00 49.50 88 ASN A O 1
#

Foldseek 3Di:
DVVVCVVVVVVCVVCVVVVLVVQQVPDDPVCSVVSSVVVVVVVVVCVVCVVVVLVVCCVPPNDVVSVVVVVVVVVVVVVVVVPPDDPD

Solvent-accessible surface area (backbone atoms only — not comparable to full-atom values): 5002 Å² total; per-residue (Å²): 104,72,68,57,49,53,53,51,53,57,46,46,67,52,48,56,60,51,52,55,49,51,52,51,67,76,28,55,87,92,43,31,68,59,45,52,48,50,51,52,51,52,51,51,50,47,65,64,45,43,61,59,55,52,48,54,40,34,75,78,64,29,64,67,55,43,54,54,49,52,51,52,54,49,51,52,49,50,55,56,59,73,67,56,79,80,84,125